Protein AF-A0A837P8K7-F1 (afdb_monomer_lite)

Radius of gyration: 35.53 Å; chains: 1; bounding box: 76×77×90 Å

Organism: NCBI:txid1350466

Secondary structure (DSSP, 8-state):
--PPP---------S---EEEETHHHHT---TTTTTTS----SS-EEEE-PPPSSHHHHHHHHHHHHHS------HHHH-SEEEEEETTEEEEEETTEEEETTEEE---SSPPP------------HHHHHHHHHHHHHHHHHHHHHHHHHHHHHHHHHHHHHHT---

Sequence (168 aa):
MTTYAHQDNQGTVFDQAFYGVSAKSFETLKSGDQLSKLALNFAIPTALTMTMPDSETSLHNLTRQLSRMNYQWFDPAQQMTTTMLKSGTATISYRRGTYLLNGAPTQVTDNAPATTTLAAVKPAESWMNRFFKTQGSVLLIFFSVTLGIFVLFIVIGRRVYLNMFKPK

pLDDT: mean 70.35, std 14.44, range [38.09, 94.62]

Structure (mmCIF, N/CA/C/O backbone):
data_AF-A0A837P8K7-F1
#
_entry.id   AF-A0A837P8K7-F1
#
loop_
_atom_site.group_PDB
_atom_site.id
_atom_site.type_symbol
_atom_site.label_atom_id
_atom_site.label_alt_id
_atom_site.label_comp_id
_atom_site.label_asym_id
_atom_site.label_entity_id
_atom_site.label_seq_id
_atom_site.pdbx_PDB_ins_code
_atom_site.Cartn_x
_atom_site.Cartn_y
_atom_site.Cartn_z
_atom_site.occupancy
_atom_site.B_iso_or_equiv
_atom_site.auth_seq_id
_atom_site.auth_comp_id
_atom_site.auth_asym_id
_atom_site.auth_atom_id
_atom_site.pdbx_PDB_model_num
ATOM 1 N N . MET A 1 1 ? -7.286 38.844 -35.148 1.00 38.09 1 MET A N 1
ATOM 2 C CA . MET A 1 1 ? -6.718 38.428 -33.848 1.00 38.09 1 MET A CA 1
ATOM 3 C C . MET A 1 1 ? -7.124 36.986 -33.615 1.00 38.09 1 MET A C 1
ATOM 5 O O . MET A 1 1 ? -8.304 36.726 -33.439 1.00 38.09 1 MET A O 1
ATOM 9 N N . THR A 1 2 ? -6.190 36.049 -33.735 1.00 41.47 2 THR A N 1
ATOM 10 C CA . THR A 1 2 ? -6.432 34.618 -33.506 1.00 41.47 2 THR A CA 1
ATOM 11 C C . THR A 1 2 ? -6.033 34.286 -32.072 1.00 41.47 2 THR A C 1
ATOM 13 O O . THR A 1 2 ? -4.850 34.295 -31.739 1.00 41.47 2 THR A O 1
ATOM 16 N N . THR A 1 3 ? -7.029 34.059 -31.218 1.00 45.78 3 THR A N 1
ATOM 17 C CA . THR A 1 3 ? -6.852 33.569 -29.846 1.00 45.78 3 THR A CA 1
ATOM 18 C C . THR A 1 3 ? -6.362 32.127 -29.902 1.00 45.78 3 THR A C 1
ATOM 20 O O . THR A 1 3 ? -7.053 31.259 -30.432 1.00 45.78 3 THR A O 1
ATOM 23 N N . TYR A 1 4 ? -5.166 31.872 -29.376 1.00 49.97 4 TYR A N 1
ATOM 24 C CA . TYR A 1 4 ? -4.669 30.514 -29.179 1.00 49.97 4 TYR A CA 1
ATOM 25 C C . TYR A 1 4 ? -5.432 29.849 -28.028 1.00 49.97 4 TYR A C 1
ATOM 27 O O . TYR A 1 4 ? -5.695 30.476 -27.000 1.00 49.97 4 TYR A O 1
ATOM 35 N N . ALA A 1 5 ? -5.809 28.585 -28.224 1.00 54.09 5 ALA A N 1
ATOM 36 C CA . ALA A 1 5 ? -6.419 27.749 -27.199 1.00 54.09 5 ALA A CA 1
ATOM 37 C C . ALA A 1 5 ? -5.472 27.609 -25.995 1.00 54.09 5 ALA A C 1
ATOM 39 O O . ALA A 1 5 ? -4.260 27.485 -26.169 1.00 54.09 5 ALA A O 1
ATOM 40 N N . HIS A 1 6 ? -6.031 27.634 -24.783 1.00 53.72 6 HIS A N 1
ATOM 41 C CA . HIS A 1 6 ? -5.307 27.410 -23.532 1.00 53.72 6 HIS A CA 1
ATOM 42 C C . HIS A 1 6 ? -4.486 26.113 -23.622 1.00 53.72 6 HIS A C 1
ATOM 44 O O . HIS A 1 6 ? -5.041 25.018 -23.661 1.00 53.72 6 HIS A O 1
ATOM 50 N N . GLN A 1 7 ? -3.162 26.245 -23.677 1.00 52.97 7 GLN A N 1
ATOM 51 C CA . GLN A 1 7 ? -2.238 25.121 -23.613 1.00 52.97 7 GLN A CA 1
ATOM 52 C C . GLN A 1 7 ? -2.211 24.607 -22.169 1.00 52.97 7 GLN A C 1
ATOM 54 O O . GLN A 1 7 ? -1.630 25.242 -21.288 1.00 52.97 7 GLN A O 1
ATOM 59 N N . ASP A 1 8 ? -2.879 23.483 -21.915 1.00 52.69 8 ASP A N 1
ATOM 60 C CA . ASP A 1 8 ? -2.874 22.824 -20.611 1.00 52.69 8 ASP A CA 1
ATOM 61 C C . ASP A 1 8 ? -1.606 21.963 -20.483 1.00 52.69 8 ASP A C 1
ATOM 63 O O . ASP A 1 8 ? -1.545 20.811 -20.909 1.00 52.69 8 ASP A O 1
ATOM 67 N N . ASN A 1 9 ? -0.534 22.565 -19.967 1.00 54.72 9 ASN A N 1
ATOM 68 C CA . ASN A 1 9 ? 0.801 21.965 -19.855 1.00 54.72 9 ASN A CA 1
ATOM 69 C C . ASN A 1 9 ? 0.930 21.030 -18.625 1.00 54.72 9 ASN A C 1
ATOM 71 O O . ASN A 1 9 ? 1.966 20.994 -17.968 1.00 54.72 9 ASN A O 1
ATOM 75 N N . GLN A 1 10 ? -0.124 20.278 -18.294 1.00 62.56 10 GLN A N 1
ATOM 76 C CA . GLN A 1 10 ? -0.158 19.326 -17.165 1.00 62.56 10 GLN A CA 1
ATOM 77 C C . GLN A 1 10 ? 0.378 17.932 -17.543 1.00 62.56 10 GLN A C 1
ATOM 79 O O . GLN A 1 10 ? 0.324 16.991 -16.749 1.00 62.56 10 GLN A O 1
ATOM 84 N N . GLY A 1 11 ? 0.889 17.773 -18.768 1.00 60.12 11 GLY A N 1
ATOM 85 C CA . GLY A 1 11 ? 1.493 16.530 -19.233 1.00 60.12 11 GLY A CA 1
ATOM 86 C C . GLY A 1 11 ? 2.746 16.197 -18.429 1.00 60.12 11 GLY A C 1
ATOM 87 O O . GLY A 1 11 ? 3.766 16.869 -18.549 1.00 60.12 11 GLY A O 1
ATOM 88 N N . THR A 1 12 ? 2.676 15.148 -17.613 1.00 57.69 12 THR A N 1
ATOM 89 C CA . THR A 1 12 ? 3.839 14.597 -16.908 1.00 57.69 12 THR A CA 1
ATOM 90 C C . THR A 1 12 ? 4.429 13.468 -17.747 1.00 57.69 12 THR A C 1
ATOM 92 O O . THR A 1 12 ? 3.698 12.588 -18.200 1.00 57.69 12 THR A O 1
ATOM 95 N N . VAL A 1 13 ? 5.743 13.496 -17.971 1.00 62.97 13 VAL A N 1
ATOM 96 C CA . VAL A 1 13 ? 6.470 12.419 -18.656 1.00 62.97 13 VAL A CA 1
ATOM 97 C C . VAL A 1 13 ? 6.970 11.433 -17.606 1.00 62.97 13 VAL A C 1
ATOM 99 O O . VAL A 1 13 ? 7.522 11.841 -16.585 1.00 62.97 13 VAL A O 1
ATOM 102 N N . PHE A 1 14 ? 6.764 10.143 -17.858 1.00 67.62 14 PHE A N 1
ATOM 103 C CA . PHE A 1 14 ? 7.248 9.060 -17.009 1.00 67.62 14 PHE A CA 1
ATOM 104 C C . PHE A 1 14 ? 8.249 8.220 -17.798 1.00 67.62 14 PHE A C 1
ATOM 106 O O . PHE A 1 14 ? 7.960 7.830 -18.928 1.00 67.62 14 PHE A O 1
ATOM 113 N N . ASP A 1 15 ? 9.394 7.909 -17.189 1.00 68.50 15 ASP A N 1
ATOM 114 C CA . ASP A 1 15 ? 10.446 7.095 -17.818 1.00 68.50 15 ASP A CA 1
ATOM 115 C C . ASP A 1 15 ? 9.997 5.646 -18.073 1.00 68.50 15 ASP A C 1
ATOM 117 O O . ASP A 1 15 ? 10.523 4.967 -18.953 1.00 68.50 15 ASP A O 1
ATOM 121 N N . GLN A 1 16 ? 9.012 5.163 -17.310 1.00 70.25 16 GLN A N 1
ATOM 122 C CA . GLN A 1 16 ? 8.492 3.806 -17.416 1.00 70.25 16 GLN A CA 1
ATOM 123 C C . GLN A 1 16 ? 6.985 3.772 -17.145 1.00 70.25 16 GLN A C 1
ATOM 125 O O . GLN A 1 16 ? 6.492 4.399 -16.207 1.00 70.25 16 GLN A O 1
ATOM 130 N N . ALA A 1 17 ? 6.261 2.998 -17.952 1.00 75.06 17 ALA A N 1
ATOM 131 C CA . ALA A 1 17 ? 4.840 2.726 -17.778 1.00 75.06 17 ALA A CA 1
ATOM 132 C C . ALA A 1 17 ? 4.597 1.214 -17.730 1.00 75.06 17 ALA A C 1
ATOM 134 O O . ALA A 1 17 ? 5.2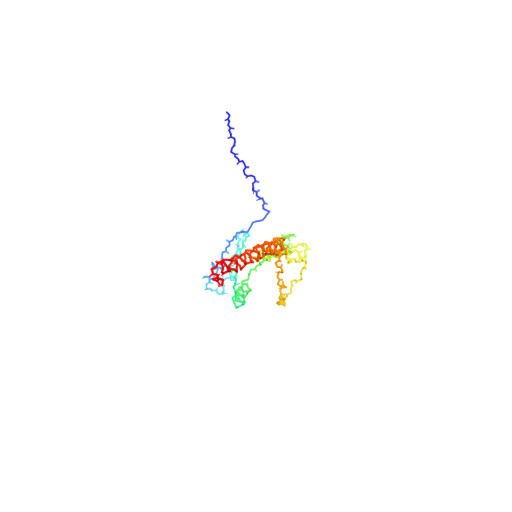60 0.448 -18.431 1.00 75.06 17 ALA A O 1
ATOM 135 N N . PHE A 1 18 ? 3.628 0.798 -16.915 1.00 82.00 18 PHE A N 1
ATOM 136 C CA . PHE A 1 18 ? 3.193 -0.592 -16.824 1.00 82.00 18 PHE A CA 1
ATOM 137 C C . PHE A 1 18 ? 1.767 -0.725 -17.343 1.00 82.00 18 PHE A C 1
ATOM 139 O O . PHE A 1 18 ? 0.883 0.049 -16.972 1.00 82.00 18 PHE A O 1
ATOM 146 N N . TYR A 1 19 ? 1.530 -1.732 -18.176 1.00 83.25 19 TYR A N 1
ATOM 147 C CA . TYR A 1 19 ? 0.201 -2.072 -18.653 1.00 83.25 19 TYR A CA 1
ATOM 148 C C . TYR A 1 19 ? -0.560 -2.856 -17.582 1.00 83.25 19 TYR A C 1
ATOM 150 O O . TYR A 1 19 ? -0.130 -3.927 -17.168 1.00 83.25 19 TYR A O 1
ATOM 158 N N . GLY A 1 20 ? -1.678 -2.318 -17.098 1.00 84.19 20 GLY A N 1
ATOM 159 C CA . GLY A 1 20 ? -2.468 -2.956 -16.046 1.00 84.19 20 GLY A CA 1
ATOM 160 C C . GLY A 1 20 ? -3.343 -4.092 -16.579 1.00 84.19 20 GLY A C 1
ATOM 161 O O . GLY A 1 20 ? -4.199 -3.858 -17.428 1.00 84.19 20 GLY A O 1
ATOM 162 N N . VAL A 1 21 ? -3.199 -5.301 -16.033 1.00 83.75 21 VAL A N 1
ATOM 163 C CA . VAL A 1 21 ? -4.047 -6.463 -16.353 1.00 83.75 21 VAL A CA 1
ATOM 164 C C . VAL A 1 21 ? -4.630 -7.049 -15.075 1.00 83.75 21 VAL A C 1
ATOM 166 O O . VAL A 1 21 ? -3.911 -7.270 -14.106 1.00 83.75 21 VAL A O 1
ATOM 169 N N . SER A 1 22 ? -5.935 -7.328 -15.067 1.00 83.75 22 SER A N 1
ATOM 170 C CA . SER A 1 22 ? -6.597 -7.912 -13.897 1.00 83.75 22 SER A CA 1
ATOM 171 C C . SER A 1 22 ? -6.122 -9.339 -13.616 1.00 83.75 22 SER A C 1
ATOM 173 O O . SER A 1 22 ? -6.089 -10.174 -14.518 1.00 83.75 22 SER A O 1
ATOM 175 N N . ALA A 1 23 ? -5.859 -9.650 -12.345 1.00 78.81 23 ALA A N 1
ATOM 176 C CA . ALA A 1 23 ? -5.523 -10.996 -11.884 1.00 78.81 23 ALA A CA 1
ATOM 177 C C . ALA A 1 23 ? -6.591 -12.044 -12.235 1.00 78.81 23 ALA A C 1
ATOM 179 O O . ALA A 1 23 ? -6.254 -13.175 -12.583 1.00 78.81 23 ALA A O 1
ATOM 180 N N . LYS A 1 24 ? -7.873 -11.652 -12.245 1.00 76.81 24 LYS A N 1
ATOM 181 C CA . LYS A 1 24 ? -8.998 -12.532 -12.604 1.00 76.81 24 LYS A CA 1
ATOM 182 C C . LYS A 1 24 ? -8.897 -13.083 -14.026 1.00 76.81 24 LYS A C 1
ATOM 184 O O . LYS A 1 24 ? -9.360 -14.190 -14.290 1.00 76.81 24 LYS A O 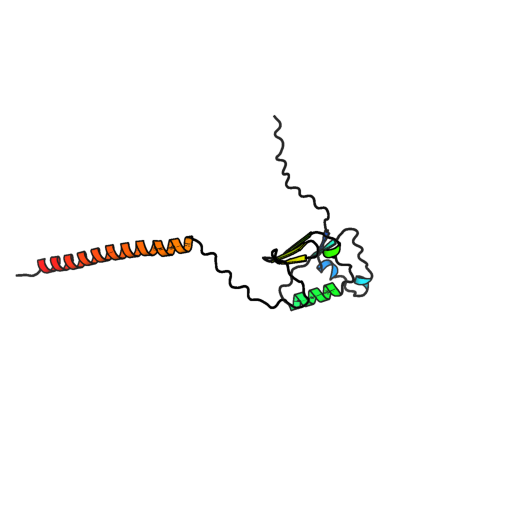1
ATOM 189 N N . SER A 1 25 ? -8.254 -12.348 -14.935 1.00 73.44 25 SER A N 1
ATOM 190 C CA . SER A 1 25 ? -8.029 -12.798 -16.313 1.00 73.44 25 SER A CA 1
ATOM 191 C C . SER A 1 25 ? -7.140 -14.043 -16.391 1.00 73.44 25 SER A C 1
ATOM 193 O O . SER A 1 25 ? -7.189 -14.757 -17.386 1.00 73.44 25 SER A O 1
ATOM 195 N N . PHE A 1 26 ? -6.365 -14.332 -15.342 1.00 71.69 26 PHE A N 1
ATOM 196 C CA . PHE A 1 26 ? -5.491 -15.503 -15.262 1.00 71.69 26 PHE A CA 1
ATOM 197 C C . PHE A 1 26 ? -6.109 -16.664 -14.462 1.00 71.69 26 PHE A C 1
ATOM 199 O O . PHE A 1 26 ? -5.621 -17.787 -14.537 1.00 71.69 26 PHE A O 1
ATOM 206 N N . GLU A 1 27 ? -7.212 -16.437 -13.737 1.00 63.94 27 GLU A N 1
ATOM 207 C CA . GLU A 1 27 ? -7.912 -17.464 -12.940 1.00 63.94 27 GLU A CA 1
ATOM 208 C C . GLU A 1 27 ? -8.688 -18.474 -13.796 1.00 63.94 27 GLU A C 1
ATOM 210 O O . GLU A 1 27 ? -8.928 -19.607 -13.378 1.00 63.94 27 GLU A O 1
ATOM 215 N N . THR A 1 28 ? -9.073 -18.081 -15.011 1.00 52.50 28 THR A N 1
ATOM 216 C CA . THR A 1 28 ? -9.800 -18.937 -15.962 1.00 52.50 28 THR A CA 1
ATOM 217 C C . THR A 1 28 ? -8.904 -19.950 -16.673 1.00 52.50 28 THR A C 1
ATOM 219 O O . THR A 1 28 ? -9.417 -20.889 -17.283 1.00 52.50 28 THR A O 1
ATOM 222 N N . LEU A 1 29 ? -7.579 -19.844 -16.528 1.00 55.09 29 LEU A N 1
ATOM 223 C CA . LEU A 1 29 ? -6.619 -20.840 -17.001 1.00 55.09 29 LEU A CA 1
ATOM 224 C C . LEU A 1 29 ? -6.600 -22.035 -16.033 1.00 55.09 29 LEU A C 1
ATOM 226 O O . LEU A 1 29 ? -5.659 -22.259 -15.273 1.00 55.09 29 LEU A O 1
ATOM 230 N N . LYS A 1 30 ? -7.688 -22.815 -16.036 1.00 49.59 30 LYS A N 1
ATOM 231 C CA . LYS A 1 30 ? -7.829 -24.070 -15.287 1.00 49.59 30 LYS A CA 1
ATOM 232 C C . LYS A 1 30 ? -6.927 -25.154 -15.876 1.00 49.59 30 LYS A C 1
ATOM 234 O O . LYS A 1 30 ? -7.415 -26.069 -16.528 1.00 49.59 30 LYS A O 1
ATOM 239 N N . SER A 1 31 ? -5.620 -25.068 -15.659 1.00 46.41 31 SER A N 1
ATOM 240 C CA . SER A 1 31 ? -4.691 -26.200 -15.757 1.00 46.41 31 SER A CA 1
ATOM 241 C C . SER A 1 31 ? -3.355 -25.803 -15.142 1.00 46.41 31 SER A C 1
ATOM 243 O O . SER A 1 31 ? -2.591 -25.036 -15.725 1.00 46.41 31 SER A O 1
ATOM 245 N N . GLY A 1 32 ? -3.070 -26.346 -13.957 1.00 48.50 32 GLY A N 1
ATOM 246 C CA . GLY A 1 32 ? -1.860 -26.079 -13.169 1.00 48.50 32 GLY A CA 1
ATOM 247 C C . GLY A 1 32 ? -0.531 -26.466 -13.832 1.00 48.50 32 GLY A C 1
ATOM 248 O O . GLY A 1 32 ? 0.511 -26.211 -13.246 1.00 48.50 32 GLY A O 1
ATOM 249 N N . ASP A 1 33 ? -0.556 -27.033 -15.042 1.00 49.34 33 ASP A N 1
ATOM 250 C CA . ASP A 1 33 ? 0.630 -27.320 -15.863 1.00 49.34 33 ASP A CA 1
ATOM 251 C C . ASP A 1 33 ? 0.748 -26.391 -17.094 1.00 49.34 33 ASP A C 1
ATOM 253 O O . ASP A 1 33 ? 1.778 -26.352 -17.757 1.00 49.34 33 ASP A O 1
ATOM 257 N N . GLN A 1 34 ? -0.293 -25.607 -17.411 1.00 46.69 34 GLN A N 1
ATOM 258 C CA . GLN A 1 34 ? -0.297 -24.660 -18.536 1.00 46.69 34 GLN A CA 1
ATOM 259 C C . GLN A 1 34 ? -0.016 -23.214 -18.114 1.00 46.69 34 GLN A C 1
ATOM 261 O O . GLN A 1 34 ? 0.472 -22.453 -18.935 1.00 46.69 34 GLN A O 1
ATOM 266 N N . LEU A 1 35 ? -0.243 -22.833 -16.852 1.00 49.62 35 LEU A N 1
ATOM 267 C CA . LEU A 1 35 ? 0.143 -21.509 -16.324 1.00 49.62 35 LEU A CA 1
ATOM 268 C C . LEU A 1 35 ? 1.666 -21.331 -16.209 1.00 49.62 35 LEU A C 1
ATOM 270 O O . LEU A 1 35 ? 2.172 -20.225 -16.357 1.00 49.62 35 LEU A O 1
ATOM 274 N N . SER A 1 36 ? 2.393 -22.422 -15.963 1.00 47.47 36 SER A N 1
ATOM 275 C CA . SER A 1 36 ? 3.859 -22.474 -15.928 1.00 47.47 36 SER A CA 1
ATOM 276 C C . SER A 1 36 ? 4.485 -22.730 -17.308 1.00 47.47 36 SER A C 1
ATOM 278 O O . SER A 1 36 ? 5.636 -22.356 -17.519 1.00 47.47 36 SER A O 1
ATOM 280 N N . LYS A 1 37 ? 3.748 -23.346 -18.251 1.00 43.62 37 LYS A N 1
ATOM 281 C CA . LYS A 1 37 ? 4.211 -23.629 -19.629 1.00 43.62 37 LYS A CA 1
ATOM 282 C C . LYS A 1 37 ? 3.818 -22.574 -20.663 1.00 43.62 37 LYS A C 1
ATOM 284 O O . LYS A 1 37 ? 4.567 -22.378 -21.616 1.00 43.62 37 LYS A O 1
ATOM 289 N N . LEU A 1 38 ? 2.714 -21.847 -20.478 1.00 47.03 38 LEU A N 1
ATOM 290 C CA . LEU A 1 38 ? 2.587 -20.511 -21.050 1.00 47.03 38 LEU A CA 1
ATOM 291 C C . LEU A 1 38 ? 3.460 -19.604 -20.190 1.00 47.03 38 LEU A C 1
ATOM 293 O O . LEU A 1 38 ? 2.982 -18.917 -19.288 1.00 47.03 38 LEU A O 1
ATOM 297 N N . ALA A 1 39 ? 4.755 -19.591 -20.489 1.00 50.53 39 ALA A N 1
ATOM 298 C CA . ALA A 1 39 ? 5.557 -18.404 -20.270 1.00 50.53 39 ALA A CA 1
ATOM 299 C C . ALA A 1 39 ? 4.858 -17.271 -21.036 1.00 50.53 39 ALA A C 1
ATOM 301 O O . ALA A 1 39 ? 5.098 -17.059 -22.224 1.00 50.53 39 ALA A O 1
ATOM 302 N N . LEU A 1 40 ? 3.887 -16.628 -20.382 1.00 60.66 40 LEU A N 1
ATOM 303 C CA . LEU A 1 40 ? 3.256 -15.393 -20.814 1.00 60.66 40 LEU A CA 1
ATOM 304 C C . LEU A 1 40 ? 4.366 -14.350 -20.773 1.00 60.66 40 LEU A C 1
ATOM 306 O O . LEU A 1 40 ? 4.532 -13.609 -19.811 1.00 60.66 40 LEU A O 1
ATOM 310 N N . ASN A 1 41 ? 5.195 -14.377 -21.811 1.00 65.12 41 ASN A N 1
ATOM 311 C CA . ASN A 1 41 ? 6.200 -13.378 -22.072 1.00 65.12 41 ASN A CA 1
ATOM 312 C C . ASN A 1 41 ? 5.426 -12.145 -22.501 1.00 65.12 41 ASN A C 1
ATOM 314 O O . ASN A 1 41 ? 5.033 -11.996 -23.659 1.00 65.12 41 ASN A O 1
ATOM 318 N N . PHE A 1 42 ? 5.125 -11.295 -21.528 1.00 74.44 42 PHE A N 1
ATOM 319 C CA . PHE A 1 42 ? 4.523 -10.012 -21.809 1.00 74.44 42 PHE A CA 1
ATOM 320 C C . PHE A 1 42 ? 5.518 -9.204 -22.645 1.00 74.44 42 PHE A C 1
ATOM 322 O O . PHE A 1 42 ? 6.632 -8.928 -22.208 1.00 74.44 42 PHE A O 1
ATOM 329 N N . ALA A 1 43 ? 5.117 -8.835 -23.863 1.00 78.62 43 ALA A N 1
ATOM 330 C CA . ALA A 1 43 ? 5.942 -8.023 -24.760 1.00 78.62 43 ALA A CA 1
ATOM 331 C C . ALA A 1 43 ? 6.201 -6.607 -24.209 1.00 78.62 43 ALA A C 1
ATOM 333 O O . ALA A 1 43 ? 7.082 -5.901 -24.692 1.00 78.62 43 ALA A O 1
ATOM 334 N N . ILE A 1 44 ? 5.420 -6.196 -23.207 1.00 79.25 44 ILE A N 1
ATOM 335 C CA . ILE A 1 44 ? 5.508 -4.909 -22.524 1.00 79.25 44 ILE A CA 1
ATOM 336 C C . ILE A 1 44 ? 5.494 -5.116 -21.003 1.00 79.25 44 ILE A C 1
ATOM 338 O O . ILE A 1 44 ? 4.886 -6.084 -20.527 1.00 79.25 44 ILE A O 1
ATOM 342 N N . PRO A 1 45 ? 6.098 -4.203 -20.219 1.00 80.25 45 PRO A N 1
ATOM 343 C CA . PRO A 1 45 ? 5.992 -4.229 -18.764 1.00 80.25 45 PRO A CA 1
ATOM 344 C C . PRO A 1 45 ? 4.520 -4.267 -18.345 1.00 80.25 45 PRO A C 1
ATOM 346 O O . PRO A 1 45 ? 3.745 -3.384 -18.709 1.00 80.25 45 PRO A O 1
ATOM 349 N N . THR A 1 46 ? 4.125 -5.301 -17.607 1.00 82.81 46 THR A N 1
ATOM 350 C CA . THR A 1 46 ? 2.724 -5.557 -17.254 1.00 82.81 46 THR A CA 1
ATOM 351 C C . THR A 1 46 ? 2.574 -5.588 -15.739 1.00 82.81 46 THR A C 1
ATOM 353 O O . THR A 1 46 ? 3.300 -6.301 -15.052 1.00 82.81 46 THR A O 1
ATOM 356 N N . ALA A 1 47 ? 1.636 -4.804 -15.216 1.00 85.31 47 ALA A N 1
ATOM 357 C CA . ALA A 1 47 ? 1.270 -4.785 -13.809 1.00 85.31 47 ALA A CA 1
ATOM 358 C C . ALA A 1 47 ? 0.021 -5.638 -13.583 1.00 85.31 47 ALA A C 1
ATOM 360 O O . ALA A 1 47 ? -1.019 -5.422 -14.208 1.00 85.31 47 ALA A O 1
ATOM 361 N N . LEU A 1 48 ? 0.107 -6.580 -12.647 1.00 83.12 48 LEU A N 1
ATOM 362 C CA . LEU A 1 48 ? -1.044 -7.358 -12.210 1.00 83.12 48 LEU A CA 1
ATOM 363 C C . LEU A 1 48 ? -1.901 -6.521 -11.251 1.00 83.12 48 LEU A C 1
ATOM 365 O O . LEU A 1 48 ? -1.430 -6.109 -10.193 1.00 83.12 48 LEU A O 1
ATOM 369 N N . THR A 1 49 ? -3.161 -6.279 -11.602 1.00 85.25 49 THR A N 1
ATOM 370 C CA . THR A 1 49 ? -4.102 -5.505 -10.786 1.00 85.25 49 THR A CA 1
ATOM 371 C C . THR A 1 49 ? -5.109 -6.419 -10.098 1.00 85.25 49 THR A C 1
ATOM 373 O O . THR A 1 49 ? -5.632 -7.374 -10.675 1.00 85.25 49 THR A O 1
ATOM 376 N N . MET A 1 50 ? -5.396 -6.134 -8.834 1.00 83.25 50 MET A N 1
ATOM 377 C CA . MET A 1 50 ? -6.318 -6.915 -8.014 1.00 83.25 50 MET A CA 1
ATOM 378 C C . MET A 1 50 ? -6.995 -6.015 -6.989 1.00 83.25 50 MET A C 1
ATOM 380 O O . MET A 1 50 ? -6.460 -4.974 -6.605 1.00 83.25 50 MET A O 1
ATOM 384 N N . THR A 1 51 ? -8.179 -6.417 -6.545 1.00 83.38 51 THR A N 1
ATOM 385 C CA . THR A 1 51 ? -8.845 -5.760 -5.421 1.00 83.38 51 THR A CA 1
ATOM 386 C C . THR A 1 51 ? -8.112 -6.119 -4.134 1.00 83.38 51 THR A C 1
ATOM 388 O O . THR A 1 51 ? -7.773 -7.284 -3.925 1.00 83.38 51 THR A O 1
ATOM 391 N N . MET A 1 52 ? -7.865 -5.126 -3.278 1.00 81.25 52 MET A N 1
ATOM 392 C CA . MET A 1 52 ? -7.235 -5.359 -1.982 1.00 81.25 52 MET A CA 1
ATOM 393 C C . MET A 1 52 ? -8.127 -6.272 -1.123 1.00 81.25 52 MET A C 1
ATOM 395 O O . MET A 1 52 ? -9.312 -5.963 -0.975 1.00 81.25 52 MET A O 1
ATOM 399 N N . PRO A 1 53 ? -7.596 -7.379 -0.572 1.00 84.19 53 PRO A N 1
ATOM 400 C CA . PRO A 1 53 ? -8.344 -8.234 0.341 1.00 84.19 53 PRO A CA 1
ATOM 401 C C . PRO A 1 53 ? -8.781 -7.471 1.592 1.00 84.19 53 PRO A C 1
ATOM 403 O O . PRO A 1 53 ? -8.025 -6.667 2.134 1.00 84.19 53 PRO A O 1
ATOM 406 N N . ASP A 1 54 ? -9.984 -7.764 2.071 1.00 84.75 54 ASP A N 1
ATOM 407 C CA . ASP A 1 54 ? -10.595 -7.167 3.265 1.00 84.75 54 ASP A CA 1
ATOM 408 C C . ASP A 1 54 ? -10.408 -8.012 4.539 1.00 84.75 54 ASP A C 1
ATOM 410 O O . ASP A 1 54 ? -10.785 -7.597 5.632 1.00 84.75 54 ASP A O 1
ATOM 414 N N . SER A 1 55 ? -9.830 -9.207 4.404 1.00 86.69 55 SER A N 1
ATOM 415 C CA . SER A 1 55 ? -9.726 -10.214 5.459 1.00 86.69 55 SER A CA 1
ATOM 416 C C . SER A 1 55 ? -8.416 -10.997 5.369 1.00 86.69 55 SER A C 1
ATOM 418 O O . SER A 1 55 ? -7.884 -11.235 4.282 1.00 86.69 55 SER A O 1
ATOM 420 N N . GLU A 1 56 ? -7.909 -11.454 6.518 1.00 86.19 56 GLU A N 1
ATOM 421 C CA . GLU A 1 56 ? -6.653 -12.218 6.602 1.00 86.19 56 GLU A CA 1
ATOM 422 C C . GLU A 1 56 ? -6.704 -13.521 5.800 1.00 86.19 56 GLU A C 1
ATOM 424 O O . GLU A 1 56 ? -5.731 -13.901 5.153 1.00 86.19 56 GLU A O 1
ATOM 429 N N . THR A 1 57 ? -7.856 -14.197 5.786 1.00 85.81 57 THR A N 1
ATOM 430 C CA . THR A 1 57 ? -8.031 -15.432 5.010 1.00 85.81 57 THR A CA 1
ATOM 431 C C . THR A 1 57 ? -7.914 -15.163 3.510 1.00 85.81 57 THR A C 1
ATOM 433 O O . THR A 1 57 ? -7.213 -15.892 2.805 1.00 85.81 57 THR A O 1
ATOM 436 N N . SER A 1 58 ? -8.552 -14.097 3.019 1.00 82.12 58 SER A N 1
ATOM 437 C CA . SER A 1 58 ? -8.472 -13.682 1.615 1.00 82.12 58 SER A CA 1
ATOM 438 C C . SER A 1 58 ? -7.068 -13.209 1.242 1.00 82.12 58 SER A C 1
ATOM 440 O O . SER A 1 58 ? -6.586 -13.543 0.161 1.00 82.12 58 SER A O 1
ATOM 442 N N . LEU A 1 59 ? -6.371 -12.524 2.152 1.00 86.00 59 LEU A N 1
ATOM 443 C CA . LEU A 1 59 ? -4.968 -12.154 1.974 1.00 86.00 59 LEU A CA 1
ATOM 444 C C . LEU A 1 59 ? -4.067 -13.390 1.876 1.00 86.00 59 LEU A C 1
ATOM 446 O O . LEU A 1 59 ? -3.281 -13.504 0.944 1.00 86.00 59 LEU A O 1
ATOM 450 N N . HIS A 1 60 ? -4.219 -14.357 2.780 1.00 87.44 60 HIS A N 1
ATOM 451 C CA . HIS A 1 60 ? -3.432 -15.588 2.757 1.00 87.44 60 HIS A CA 1
ATOM 452 C C . HIS A 1 60 ? -3.714 -16.439 1.507 1.00 87.44 60 HIS A C 1
ATOM 454 O O . HIS A 1 60 ? -2.815 -17.081 0.957 1.00 87.44 60 HIS A O 1
ATOM 460 N N . ASN A 1 61 ? -4.960 -16.451 1.027 1.00 84.25 61 ASN A N 1
ATOM 461 C CA . ASN A 1 61 ? -5.315 -17.082 -0.246 1.00 84.25 61 ASN A CA 1
ATOM 462 C C . ASN A 1 61 ? -4.631 -16.388 -1.424 1.00 84.25 61 ASN A C 1
ATOM 464 O O . ASN A 1 61 ? -4.037 -17.072 -2.257 1.00 84.25 61 ASN A O 1
ATOM 468 N N . LEU A 1 62 ? -4.655 -15.055 -1.451 1.00 83.44 62 LEU A N 1
ATOM 469 C CA . LEU A 1 62 ? -3.995 -14.262 -2.478 1.00 83.44 62 LEU A CA 1
ATOM 470 C C . LEU A 1 62 ? -2.478 -14.489 -2.480 1.00 83.44 62 LEU A C 1
ATOM 472 O O . LEU A 1 62 ? -1.911 -14.790 -3.526 1.00 83.44 62 LEU A O 1
ATOM 476 N N . THR A 1 63 ? -1.820 -14.432 -1.321 1.00 83.94 63 THR A N 1
ATOM 477 C CA . THR A 1 63 ? -0.375 -14.684 -1.209 1.00 83.94 63 THR A CA 1
ATOM 478 C C . THR A 1 63 ? -0.013 -16.079 -1.714 1.00 83.94 63 THR A C 1
ATOM 480 O O . THR A 1 63 ? 0.952 -16.232 -2.459 1.00 83.94 63 THR A O 1
ATOM 483 N N . ARG A 1 64 ? -0.817 -17.100 -1.382 1.00 83.12 64 ARG A N 1
ATOM 484 C CA . ARG A 1 64 ? -0.634 -18.464 -1.909 1.00 83.12 64 ARG A CA 1
ATOM 485 C C . ARG A 1 64 ? -0.861 -18.563 -3.414 1.00 83.12 64 ARG A C 1
ATOM 487 O O . ARG A 1 64 ? -0.235 -19.392 -4.066 1.00 83.12 64 ARG A O 1
ATOM 494 N N . GLN A 1 65 ? -1.782 -17.782 -3.965 1.00 78.56 65 GLN A N 1
ATOM 495 C CA . GLN A 1 65 ? -2.035 -17.755 -5.401 1.00 78.56 65 GLN A CA 1
ATOM 496 C C . GLN A 1 65 ? -0.857 -17.111 -6.135 1.00 78.56 65 GLN A C 1
ATOM 498 O O . GLN A 1 65 ? -0.361 -17.694 -7.093 1.00 78.56 65 GLN A O 1
ATOM 503 N N . LEU A 1 66 ? -0.364 -15.971 -5.642 1.00 79.94 66 LEU A N 1
ATOM 504 C CA . LEU A 1 66 ? 0.784 -15.260 -6.205 1.00 79.94 66 LEU A CA 1
ATOM 505 C C . LEU A 1 66 ? 2.078 -16.072 -6.104 1.00 79.94 66 LEU A C 1
ATOM 507 O O . LEU A 1 66 ? 2.830 -16.116 -7.070 1.00 79.94 66 LEU A O 1
ATOM 511 N N . SER A 1 67 ? 2.320 -16.774 -4.993 1.00 79.50 67 SER A N 1
ATOM 512 C CA . SER A 1 67 ? 3.523 -17.606 -4.837 1.00 79.50 67 SER A CA 1
ATOM 513 C C . SER A 1 67 ? 3.542 -18.839 -5.744 1.00 79.50 67 SER A C 1
ATOM 515 O O . SER A 1 67 ? 4.608 -19.371 -6.041 1.00 79.50 67 SER A O 1
ATOM 517 N N . ARG A 1 68 ? 2.371 -19.295 -6.206 1.00 76.88 68 ARG A N 1
ATOM 518 C CA . ARG A 1 68 ? 2.248 -20.366 -7.207 1.00 76.88 68 ARG A CA 1
ATOM 519 C C . ARG A 1 68 ? 2.438 -19.868 -8.637 1.00 76.88 68 ARG A C 1
ATOM 521 O O . ARG A 1 68 ? 2.653 -20.687 -9.527 1.00 76.88 68 ARG A O 1
ATOM 528 N N . MET A 1 69 ? 2.335 -18.561 -8.875 1.00 74.00 69 MET A N 1
ATOM 529 C CA . MET A 1 69 ? 2.637 -17.985 -10.178 1.00 74.00 69 MET A CA 1
ATOM 530 C C . MET A 1 69 ? 4.157 -17.945 -10.343 1.00 74.00 69 MET A C 1
ATOM 532 O O . MET A 1 69 ? 4.845 -17.192 -9.660 1.00 74.00 69 MET A O 1
ATOM 536 N N . ASN A 1 70 ? 4.693 -18.766 -11.244 1.00 70.00 70 ASN A N 1
ATOM 537 C CA . ASN A 1 70 ? 6.127 -18.821 -11.526 1.00 70.00 70 ASN A CA 1
ATOM 538 C C . ASN A 1 70 ? 6.563 -17.651 -12.434 1.00 70.00 70 ASN A C 1
ATOM 540 O O . ASN A 1 70 ? 7.019 -17.868 -13.556 1.00 70.00 70 ASN A O 1
ATOM 544 N N . TYR A 1 71 ? 6.357 -16.411 -11.979 1.00 75.56 71 TYR A N 1
ATOM 545 C CA . TYR A 1 71 ? 6.761 -15.192 -12.683 1.00 75.56 71 TYR A CA 1
ATOM 546 C C . TYR A 1 71 ? 7.914 -14.496 -11.968 1.00 75.56 71 TYR A C 1
ATOM 548 O O . TYR A 1 71 ? 8.003 -14.487 -10.740 1.00 75.56 71 TYR A O 1
ATOM 556 N N . GLN A 1 72 ? 8.769 -13.846 -12.755 1.00 77.56 72 GLN A N 1
ATOM 557 C CA . GLN A 1 72 ? 9.734 -12.898 -12.225 1.00 77.56 72 GLN A CA 1
ATOM 558 C C . GLN A 1 72 ? 9.002 -11.598 -11.879 1.00 77.56 72 GLN A C 1
ATOM 560 O O . GLN A 1 72 ? 8.633 -10.821 -12.759 1.00 77.56 72 GLN A O 1
ATOM 565 N N . TRP A 1 73 ? 8.760 -11.386 -10.588 1.00 79.94 73 TRP A N 1
ATOM 566 C CA . TRP A 1 73 ? 8.157 -10.154 -10.092 1.00 79.94 73 TRP A CA 1
ATOM 567 C C . TRP A 1 73 ? 9.130 -8.979 -10.205 1.00 79.94 73 TRP A C 1
ATOM 569 O O . TRP A 1 73 ? 10.345 -9.143 -10.093 1.00 79.94 73 TRP A O 1
ATOM 579 N N . PHE A 1 74 ? 8.575 -7.789 -10.429 1.00 77.25 74 PHE A N 1
ATOM 580 C CA . PHE A 1 74 ? 9.336 -6.544 -10.442 1.00 77.25 74 PHE A CA 1
ATOM 581 C C . PHE A 1 74 ? 9.962 -6.305 -9.063 1.00 77.25 74 PHE A C 1
ATOM 583 O O . PHE A 1 74 ? 9.239 -6.266 -8.066 1.00 77.25 74 PHE A O 1
ATOM 590 N N . ASP A 1 75 ? 11.286 -6.141 -9.009 1.00 75.12 75 ASP A N 1
ATOM 591 C CA . ASP A 1 75 ? 12.009 -5.852 -7.768 1.00 75.12 75 ASP A CA 1
ATOM 592 C C . ASP A 1 75 ? 12.318 -4.349 -7.694 1.00 75.12 75 ASP A C 1
ATOM 594 O O . ASP A 1 75 ? 13.257 -3.874 -8.349 1.00 75.12 75 ASP A O 1
ATOM 598 N N . PRO A 1 76 ? 11.565 -3.574 -6.891 1.00 68.31 76 PRO A N 1
ATOM 599 C CA . PRO A 1 76 ? 11.789 -2.141 -6.775 1.00 68.31 76 PRO A CA 1
ATOM 600 C C . PRO A 1 76 ? 13.173 -1.805 -6.208 1.00 68.31 76 PRO A C 1
ATOM 602 O O . PRO A 1 76 ? 13.654 -0.708 -6.471 1.00 68.31 76 PRO A O 1
ATOM 605 N N . ALA A 1 77 ? 13.838 -2.714 -5.482 1.00 67.50 77 ALA A N 1
ATOM 606 C CA . ALA A 1 77 ? 15.170 -2.466 -4.939 1.00 67.50 77 ALA A CA 1
ATOM 607 C C . ALA A 1 77 ? 16.267 -2.473 -6.010 1.00 67.50 77 ALA A C 1
ATOM 609 O O . ALA A 1 77 ? 17.247 -1.737 -5.889 1.00 67.50 77 ALA A O 1
ATOM 610 N N . GLN A 1 78 ? 16.101 -3.275 -7.064 1.00 70.50 78 GLN A N 1
ATOM 611 C CA . GLN A 1 78 ? 17.068 -3.356 -8.162 1.00 70.50 78 GLN A CA 1
ATOM 612 C C . GLN A 1 78 ? 16.700 -2.481 -9.356 1.00 70.50 78 GLN A C 1
ATOM 614 O O . GLN A 1 78 ? 17.584 -2.031 -10.081 1.00 70.50 78 GLN A O 1
ATOM 619 N N . GLN A 1 79 ? 15.407 -2.247 -9.575 1.00 68.81 79 GLN A N 1
ATOM 620 C CA . GLN A 1 79 ? 14.908 -1.669 -10.824 1.00 68.81 79 GLN A CA 1
ATOM 621 C C . GLN A 1 79 ? 14.422 -0.221 -10.671 1.00 68.81 79 GLN A C 1
ATOM 623 O O . GLN A 1 79 ? 14.218 0.450 -11.679 1.00 68.81 79 GLN A O 1
ATOM 628 N N . MET A 1 80 ? 14.275 0.302 -9.443 1.00 64.75 80 MET A N 1
ATOM 629 C CA . MET A 1 80 ? 13.872 1.693 -9.205 1.00 64.75 80 MET A CA 1
ATOM 630 C C . MET A 1 80 ? 14.663 2.371 -8.085 1.00 64.75 80 MET A C 1
ATOM 632 O O . MET A 1 80 ? 14.755 1.900 -6.957 1.00 64.75 80 MET A O 1
ATOM 636 N N . THR A 1 81 ? 15.157 3.582 -8.346 1.00 60.81 81 THR A N 1
ATOM 637 C CA . THR A 1 81 ? 15.795 4.407 -7.305 1.00 60.81 81 THR A CA 1
ATOM 638 C C . THR A 1 81 ? 14.773 4.971 -6.309 1.00 60.81 81 THR A C 1
ATOM 640 O O . THR A 1 81 ? 15.125 5.321 -5.177 1.00 60.81 81 THR A O 1
ATOM 643 N N . THR A 1 82 ? 13.503 5.099 -6.713 1.00 63.41 82 THR A N 1
ATOM 644 C CA . THR A 1 82 ? 12.402 5.578 -5.867 1.00 63.41 82 THR A CA 1
ATOM 645 C C . THR A 1 82 ? 11.079 4.938 -6.279 1.00 63.41 82 THR A C 1
ATOM 647 O O . THR A 1 82 ? 10.687 5.037 -7.434 1.00 63.41 82 THR A O 1
ATOM 650 N N . THR A 1 83 ? 10.373 4.321 -5.331 1.00 70.31 83 THR A N 1
ATOM 651 C CA . THR A 1 83 ? 9.002 3.810 -5.522 1.00 70.31 83 THR A CA 1
ATOM 652 C C . THR A 1 83 ? 8.109 4.351 -4.413 1.00 70.31 83 THR A C 1
ATOM 654 O O . THR A 1 83 ? 8.556 4.475 -3.274 1.00 70.31 83 THR A O 1
ATOM 657 N N . MET A 1 84 ? 6.853 4.677 -4.720 1.00 72.06 84 MET A N 1
ATOM 658 C CA . MET A 1 84 ? 5.861 5.085 -3.726 1.00 72.06 84 MET A CA 1
ATOM 659 C C . MET A 1 84 ? 4.536 4.367 -3.979 1.00 72.06 84 MET A C 1
ATOM 661 O O . MET A 1 84 ? 3.942 4.485 -5.044 1.00 72.06 84 MET A O 1
ATOM 665 N N . LEU A 1 85 ? 4.069 3.654 -2.966 1.00 72.19 85 LEU A N 1
ATOM 666 C CA . LEU A 1 85 ? 2.780 2.991 -2.877 1.00 72.19 85 LEU A CA 1
ATOM 667 C C . LEU A 1 85 ? 1.931 3.746 -1.856 1.00 72.19 85 LEU A C 1
ATOM 669 O O . LEU A 1 85 ? 2.321 3.901 -0.700 1.00 72.19 85 LEU A O 1
ATOM 673 N N . LYS A 1 86 ? 0.753 4.211 -2.266 1.00 72.25 86 LYS A N 1
ATOM 674 C CA . LYS A 1 86 ? -0.205 4.860 -1.369 1.00 72.25 86 LYS A CA 1
ATOM 675 C C . LYS A 1 86 ? -1.392 3.927 -1.154 1.00 72.25 86 LYS A C 1
ATOM 677 O O . LYS A 1 86 ? -2.117 3.630 -2.095 1.00 72.25 86 LYS A O 1
ATOM 682 N N . SER A 1 87 ? -1.579 3.477 0.081 1.00 67.75 87 SER A N 1
ATOM 683 C CA . SER A 1 87 ? -2.665 2.599 0.512 1.00 67.75 87 SER A CA 1
ATOM 684 C C . SER A 1 87 ? -3.466 3.288 1.615 1.00 67.75 87 SER A C 1
ATOM 686 O O . SER A 1 87 ? -3.041 3.338 2.769 1.00 67.75 87 SER A O 1
ATOM 688 N N . GLY A 1 88 ? -4.621 3.861 1.267 1.00 71.56 88 GLY A N 1
ATOM 689 C CA . GLY A 1 88 ? -5.445 4.629 2.205 1.00 71.56 88 GLY A CA 1
ATOM 690 C C . GLY A 1 88 ? -4.671 5.796 2.832 1.00 71.56 88 GLY A C 1
ATOM 691 O O . GLY A 1 88 ? -4.262 6.728 2.137 1.00 71.56 88 GLY A O 1
ATOM 692 N N . THR A 1 89 ? -4.470 5.739 4.151 1.00 73.94 89 THR A N 1
ATOM 693 C CA . THR A 1 89 ? -3.679 6.713 4.925 1.00 73.94 89 THR A CA 1
ATOM 694 C C . THR A 1 89 ? -2.196 6.351 5.026 1.00 73.94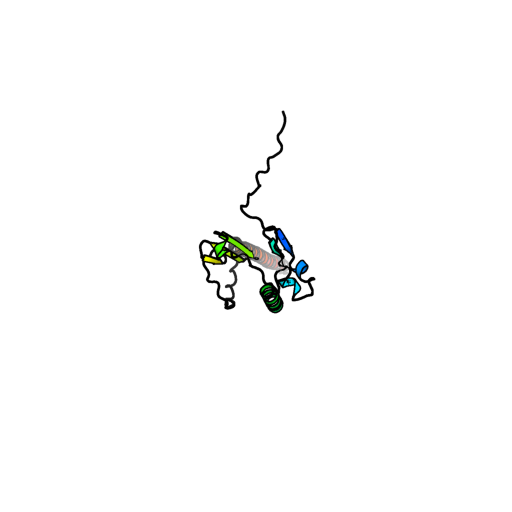 89 THR A C 1
ATOM 696 O O . THR A 1 89 ? -1.404 7.173 5.484 1.00 73.94 89 THR A O 1
ATOM 699 N N . ALA A 1 90 ? -1.807 5.148 4.600 1.00 73.69 90 ALA A N 1
ATOM 700 C CA . ALA A 1 90 ? -0.431 4.686 4.611 1.00 73.69 90 ALA A CA 1
ATOM 701 C C . ALA A 1 90 ? 0.256 4.986 3.274 1.00 73.69 90 ALA A C 1
ATOM 703 O O . ALA A 1 90 ? -0.267 4.699 2.199 1.00 73.69 90 ALA A O 1
ATOM 704 N N . THR A 1 91 ? 1.458 5.542 3.331 1.00 80.25 91 THR A N 1
ATOM 705 C CA . THR A 1 91 ? 2.344 5.700 2.179 1.00 80.25 91 THR A CA 1
ATOM 706 C C . THR A 1 91 ? 3.589 4.872 2.424 1.00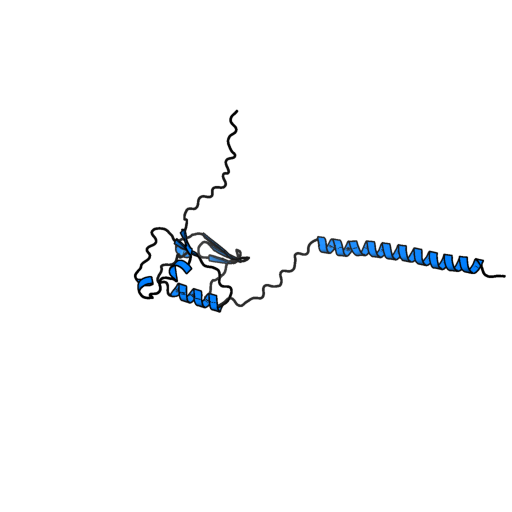 80.25 91 THR A C 1
ATOM 708 O O . THR A 1 91 ? 4.399 5.205 3.283 1.00 80.25 91 THR A O 1
ATOM 711 N N . ILE A 1 92 ? 3.740 3.786 1.682 1.00 81.06 92 ILE A N 1
ATOM 712 C CA . ILE A 1 92 ? 4.948 2.972 1.679 1.00 81.06 92 ILE A CA 1
ATOM 713 C C . ILE A 1 92 ? 5.822 3.506 0.556 1.00 81.06 92 ILE A C 1
ATOM 715 O O . ILE A 1 92 ? 5.375 3.640 -0.576 1.00 81.06 92 ILE A O 1
ATOM 719 N N . SER A 1 93 ? 7.069 3.841 0.839 1.00 81.38 93 SER A N 1
ATOM 720 C CA . SER A 1 93 ? 8.004 4.267 -0.195 1.00 81.38 93 SER A CA 1
ATOM 721 C C . SER A 1 93 ? 9.341 3.579 -0.028 1.00 81.38 93 SER A C 1
ATOM 723 O O . SER A 1 93 ? 9.696 3.144 1.060 1.00 81.38 93 SER A O 1
ATOM 725 N N . TYR A 1 94 ? 10.072 3.461 -1.121 1.00 77.88 94 TYR A N 1
ATOM 726 C CA . TYR A 1 94 ? 11.422 2.936 -1.147 1.00 77.88 94 TYR A CA 1
ATOM 727 C C . TYR A 1 94 ? 12.332 4.009 -1.722 1.00 77.88 94 TYR A C 1
ATOM 729 O O . TYR A 1 94 ? 12.018 4.578 -2.770 1.00 77.88 94 TYR A O 1
ATOM 737 N N . ARG A 1 95 ? 13.432 4.319 -1.031 1.00 79.94 95 ARG A N 1
ATOM 738 C CA . ARG A 1 95 ? 14.448 5.271 -1.492 1.00 79.94 95 ARG A CA 1
ATOM 739 C C . ARG A 1 95 ? 15.832 4.759 -1.116 1.00 79.94 95 ARG A C 1
ATOM 741 O O . ARG A 1 95 ? 16.149 4.674 0.067 1.00 79.94 95 ARG A O 1
ATOM 748 N N . ARG A 1 96 ? 16.666 4.485 -2.127 1.00 75.88 96 ARG A N 1
ATOM 749 C CA . ARG A 1 96 ? 18.104 4.174 -1.972 1.00 75.88 96 ARG A CA 1
ATOM 750 C C . ARG A 1 96 ? 18.405 3.103 -0.904 1.00 75.88 96 ARG A C 1
ATOM 752 O O . ARG A 1 96 ? 19.201 3.347 -0.005 1.00 75.88 96 ARG A O 1
ATOM 759 N N . GLY A 1 97 ? 17.756 1.941 -0.966 1.00 74.81 97 GLY A N 1
ATOM 760 C CA . GLY A 1 97 ? 17.990 0.860 0.007 1.00 74.81 97 GLY A CA 1
ATOM 761 C C . GLY A 1 97 ? 17.104 0.901 1.250 1.00 74.81 97 GLY A C 1
ATOM 762 O O . GLY A 1 97 ? 17.030 -0.093 1.964 1.00 74.81 97 GLY A O 1
ATOM 763 N N . THR A 1 98 ? 16.393 2.004 1.491 1.00 79.50 98 THR A N 1
ATOM 764 C CA . THR A 1 98 ? 15.592 2.190 2.704 1.00 79.50 98 THR A CA 1
ATOM 765 C C . THR A 1 98 ? 14.105 2.171 2.377 1.00 79.50 98 THR A C 1
ATOM 767 O O . THR A 1 98 ? 13.634 2.952 1.546 1.00 79.50 98 THR A O 1
ATOM 770 N N . TYR A 1 99 ? 13.355 1.310 3.065 1.00 83.62 99 TYR A N 1
ATOM 771 C CA . TYR A 1 99 ? 11.896 1.365 3.089 1.00 83.62 99 TYR A CA 1
ATOM 772 C C . TYR A 1 99 ? 11.439 2.441 4.073 1.00 83.62 99 TYR A C 1
ATOM 774 O O . TYR A 1 99 ? 11.992 2.580 5.162 1.00 83.62 99 TYR A O 1
ATOM 782 N N . LEU A 1 100 ? 10.426 3.215 3.694 1.00 84.19 100 LEU A N 1
ATOM 783 C CA . LEU A 1 100 ? 9.817 4.238 4.527 1.00 84.19 100 LEU A CA 1
ATOM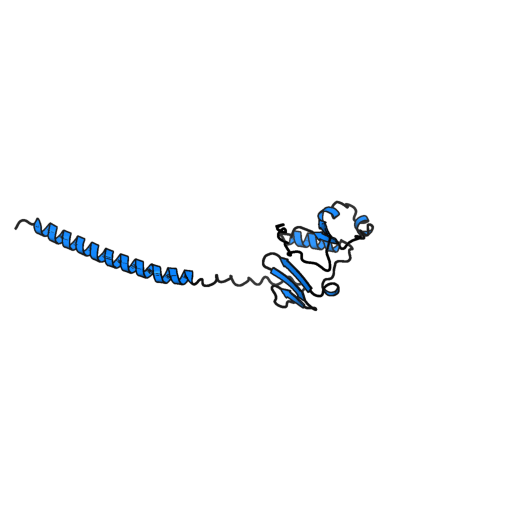 784 C C . LEU A 1 100 ? 8.308 4.017 4.602 1.00 84.19 100 LEU A C 1
ATOM 786 O O . LEU A 1 100 ? 7.646 3.905 3.571 1.00 84.19 100 LEU A O 1
ATOM 790 N N . LEU A 1 101 ? 7.760 4.033 5.812 1.00 83.88 101 LEU A N 1
ATOM 791 C CA . LEU A 1 101 ? 6.325 4.054 6.071 1.00 83.88 101 LEU A CA 1
ATOM 792 C C . LEU A 1 101 ? 5.943 5.460 6.529 1.00 83.88 101 LEU A C 1
ATOM 794 O O . LEU A 1 101 ? 6.472 5.966 7.514 1.00 83.88 101 LEU A O 1
ATOM 798 N N . ASN A 1 102 ? 5.047 6.117 5.797 1.00 85.00 102 ASN A N 1
ATOM 799 C CA . ASN A 1 102 ? 4.636 7.505 6.026 1.00 85.00 102 ASN A CA 1
ATOM 800 C C . ASN A 1 102 ? 5.823 8.485 6.112 1.00 85.00 102 ASN A C 1
ATOM 802 O O . ASN A 1 102 ? 5.783 9.460 6.856 1.00 85.00 102 ASN A O 1
ATOM 806 N N . GLY A 1 103 ? 6.892 8.213 5.354 1.00 81.38 103 GLY A N 1
ATOM 807 C CA . GLY A 1 103 ? 8.118 9.016 5.344 1.00 81.38 103 GLY A CA 1
ATOM 808 C C . GLY A 1 103 ? 9.125 8.686 6.453 1.00 81.38 103 GLY A C 1
ATOM 809 O O . GLY A 1 103 ? 10.234 9.211 6.414 1.00 81.38 103 GLY A O 1
ATOM 810 N N . ALA A 1 104 ? 8.795 7.798 7.396 1.00 84.19 104 ALA A N 1
ATOM 811 C CA . ALA A 1 104 ? 9.719 7.331 8.428 1.00 84.19 104 ALA A CA 1
ATOM 812 C C . ALA A 1 104 ? 10.424 6.033 7.987 1.00 84.19 104 ALA A C 1
ATOM 814 O O . ALA A 1 104 ? 9.734 5.114 7.540 1.00 84.19 104 ALA A O 1
ATOM 815 N N . PRO A 1 105 ? 11.761 5.915 8.117 1.00 83.69 105 PRO A N 1
ATOM 816 C CA . PRO A 1 105 ? 12.483 4.676 7.829 1.00 83.69 105 PRO A CA 1
ATOM 817 C C . PRO A 1 105 ? 11.919 3.505 8.635 1.00 83.69 105 PRO A C 1
ATOM 819 O O . PRO A 1 105 ? 11.724 3.615 9.845 1.00 83.69 105 PRO A O 1
ATOM 822 N N . THR A 1 106 ? 11.660 2.383 7.974 1.00 80.31 106 THR A N 1
ATOM 823 C CA . THR A 1 106 ? 11.127 1.178 8.607 1.00 80.31 106 THR A CA 1
ATOM 824 C C . THR A 1 106 ? 11.830 -0.063 8.072 1.00 80.31 106 THR A C 1
ATOM 826 O O . THR A 1 106 ? 12.270 -0.089 6.921 1.00 80.31 106 THR A O 1
ATOM 829 N N . GLN A 1 107 ? 11.947 -1.091 8.910 1.00 78.38 107 GLN A N 1
ATOM 830 C CA . GLN A 1 107 ? 12.398 -2.403 8.466 1.00 78.38 107 GLN A CA 1
ATOM 831 C C . GLN A 1 107 ? 11.183 -3.250 8.109 1.00 78.38 107 GLN A C 1
ATOM 833 O O . GLN A 1 107 ? 10.249 -3.376 8.898 1.00 78.38 107 GLN A O 1
ATOM 838 N N . VAL A 1 108 ? 11.206 -3.830 6.912 1.00 70.19 108 VAL A N 1
ATOM 839 C CA . VAL A 1 108 ? 10.211 -4.815 6.494 1.00 70.19 108 VAL A CA 1
ATOM 840 C C . VAL A 1 108 ? 10.672 -6.164 7.036 1.00 70.19 108 VAL A C 1
ATOM 842 O O . VAL A 1 108 ? 11.717 -6.666 6.635 1.00 70.19 108 VAL A O 1
ATOM 845 N N . THR A 1 109 ? 9.925 -6.718 7.985 1.00 70.94 109 THR A N 1
ATOM 846 C CA . THR A 1 109 ? 10.166 -8.049 8.557 1.00 70.94 109 THR A CA 1
ATOM 847 C C . THR A 1 109 ? 9.003 -8.968 8.210 1.00 70.94 109 THR A C 1
ATOM 849 O O . THR A 1 109 ? 7.870 -8.497 8.172 1.00 70.94 109 THR A O 1
ATOM 852 N N . ASP A 1 110 ? 9.247 -10.272 8.060 1.00 60.41 110 ASP A N 1
ATOM 853 C CA . ASP A 1 110 ? 8.189 -11.275 7.809 1.00 60.41 110 ASP A CA 1
ATOM 854 C C . ASP A 1 110 ? 7.205 -11.448 8.977 1.00 60.41 110 ASP A C 1
ATOM 856 O O . ASP A 1 110 ? 6.161 -12.088 8.849 1.00 60.41 110 ASP A O 1
ATOM 860 N N . ASN A 1 111 ? 7.522 -10.869 10.132 1.00 55.97 111 ASN A N 1
ATOM 861 C CA . ASN A 1 111 ? 6.627 -10.859 11.273 1.00 55.97 111 ASN A CA 1
ATOM 862 C C . ASN A 1 111 ? 5.532 -9.818 11.058 1.00 55.97 111 ASN A C 1
ATOM 864 O O . ASN A 1 111 ? 5.824 -8.652 10.778 1.00 55.97 111 ASN A O 1
ATOM 868 N N . ALA A 1 112 ? 4.277 -10.237 11.248 1.00 54.84 112 ALA A N 1
ATOM 869 C CA . ALA A 1 112 ? 3.156 -9.315 11.327 1.00 54.84 112 ALA A CA 1
ATOM 870 C C . ALA A 1 112 ? 3.518 -8.205 12.328 1.00 54.84 112 ALA A C 1
ATOM 872 O O . ALA A 1 112 ? 3.905 -8.520 13.461 1.00 54.84 112 ALA A O 1
ATOM 873 N N . PRO A 1 113 ? 3.456 -6.920 11.930 1.00 54.53 113 PRO A N 1
ATOM 874 C CA . PRO A 1 113 ? 3.734 -5.844 12.858 1.00 54.53 113 PRO A CA 1
ATOM 875 C C . PRO A 1 113 ? 2.775 -6.009 14.029 1.00 54.53 113 PRO A C 1
ATOM 877 O O . PRO A 1 113 ? 1.565 -6.140 13.826 1.00 54.53 113 PRO A O 1
ATOM 880 N N . ALA A 1 114 ? 3.315 -6.032 15.249 1.00 54.50 114 ALA A N 1
ATOM 881 C CA . ALA A 1 114 ? 2.487 -5.964 16.439 1.00 54.50 114 ALA A CA 1
ATOM 882 C C . ALA A 1 114 ? 1.534 -4.788 16.235 1.00 54.50 114 ALA A C 1
ATOM 884 O O . ALA A 1 114 ? 1.997 -3.667 15.992 1.00 54.50 114 ALA A O 1
ATOM 885 N N . THR A 1 115 ? 0.226 -5.055 16.253 1.00 48.62 115 THR A N 1
ATOM 886 C CA . THR A 1 115 ? -0.819 -4.040 16.145 1.00 48.62 115 THR A CA 1
ATOM 887 C C . THR A 1 115 ? -0.653 -3.090 17.313 1.00 48.62 115 THR A C 1
ATOM 889 O O . THR A 1 115 ? -1.245 -3.249 18.376 1.00 48.62 115 THR A O 1
ATOM 892 N N . THR A 1 116 ? 0.215 -2.106 17.128 1.00 51.22 116 THR A N 1
ATOM 893 C CA . THR A 1 116 ? 0.306 -0.972 18.013 1.00 51.22 116 THR A CA 1
ATOM 894 C C . THR A 1 116 ? -0.967 -0.221 17.727 1.00 51.22 116 THR A C 1
ATOM 896 O O . THR A 1 116 ? -1.136 0.343 16.646 1.00 51.22 116 THR A O 1
ATOM 899 N N . THR A 1 117 ? -1.903 -0.286 18.667 1.00 49.47 117 THR A N 1
ATOM 900 C CA . THR A 1 117 ? -3.022 0.642 18.722 1.00 49.47 117 THR A CA 1
ATOM 901 C C . THR A 1 117 ? -2.430 2.035 18.593 1.00 49.47 117 THR A C 1
ATOM 903 O O . THR A 1 117 ? -1.804 2.533 19.531 1.00 49.47 117 THR A O 1
ATOM 906 N N . LEU A 1 118 ? -2.548 2.618 17.398 1.00 51.53 118 LEU A N 1
ATOM 907 C CA . LEU A 1 118 ? -2.177 3.999 17.154 1.00 51.53 118 LEU A CA 1
ATOM 908 C C . LEU A 1 118 ? -2.909 4.801 18.221 1.00 51.53 118 LEU A C 1
ATOM 910 O O . LEU A 1 118 ? -4.131 4.681 18.347 1.00 51.53 118 LEU A O 1
ATOM 914 N N . ALA A 1 119 ? -2.152 5.535 19.039 1.00 53.72 119 ALA A N 1
ATOM 915 C CA . ALA A 1 119 ? -2.738 6.393 20.053 1.00 53.72 119 ALA A CA 1
ATOM 916 C C . ALA A 1 119 ? -3.837 7.211 19.374 1.00 53.72 119 ALA A C 1
ATOM 918 O O . ALA A 1 119 ? -3.595 7.776 18.303 1.00 53.72 119 ALA A O 1
ATOM 919 N N . ALA A 1 120 ? -5.043 7.192 19.954 1.00 47.91 120 ALA A N 1
ATOM 920 C CA . ALA A 1 120 ? -6.195 7.887 19.403 1.00 47.91 120 ALA A CA 1
ATOM 921 C C . ALA A 1 120 ? -5.740 9.276 18.959 1.00 47.91 120 ALA A C 1
ATOM 923 O O . ALA A 1 120 ? -5.185 10.020 19.772 1.00 47.91 120 ALA A O 1
ATOM 924 N N . VAL A 1 121 ? -5.894 9.573 17.663 1.00 50.81 121 VAL A N 1
ATOM 925 C CA . VAL A 1 121 ? -5.550 10.878 17.103 1.00 50.81 121 VAL A CA 1
ATOM 926 C C . VAL A 1 121 ? -6.312 11.886 17.943 1.00 50.81 121 VAL A C 1
ATOM 928 O O . VAL A 1 121 ? -7.532 11.993 17.822 1.00 50.81 121 VAL A O 1
ATOM 931 N N . LYS A 1 122 ? -5.610 12.564 18.861 1.00 49.28 122 LYS A N 1
ATOM 932 C CA . LYS A 1 122 ? -6.201 13.648 19.634 1.00 49.28 122 LYS A CA 1
ATOM 933 C C . LYS A 1 122 ? -6.694 14.624 18.573 1.00 49.28 122 LYS A C 1
ATOM 935 O O . LYS A 1 122 ? -5.854 15.102 17.804 1.00 49.28 122 LYS A O 1
ATOM 940 N N . PRO A 1 123 ? -8.013 14.865 18.457 1.00 50.25 123 PRO A N 1
ATOM 941 C CA . PRO A 1 123 ? -8.496 15.853 17.514 1.00 50.25 123 PRO A CA 1
ATOM 942 C C . PRO A 1 123 ? -7.728 17.130 17.822 1.00 50.25 123 PRO A C 1
ATOM 944 O O . PRO A 1 123 ? -7.606 17.498 18.995 1.00 50.25 123 PRO A O 1
ATOM 947 N N . ALA A 1 124 ? -7.123 17.720 16.787 1.00 52.16 124 ALA A N 1
ATOM 948 C CA . ALA A 1 124 ? -6.367 18.953 16.922 1.00 52.16 124 ALA A CA 1
ATOM 949 C C . ALA A 1 124 ? -7.191 19.897 17.797 1.00 52.16 124 ALA A C 1
ATOM 951 O O . ALA A 1 124 ? -8.390 20.052 17.542 1.00 52.16 124 ALA A O 1
ATOM 952 N N . GLU A 1 125 ? -6.589 20.443 18.859 1.00 51.91 125 GLU A N 1
ATOM 953 C CA . GLU A 1 125 ? -7.234 21.453 19.693 1.00 51.91 125 GLU A CA 1
ATOM 954 C C . GLU A 1 125 ? -7.566 22.642 18.791 1.00 51.91 125 GLU A C 1
ATOM 956 O O . GLU A 1 125 ? -6.776 23.563 18.597 1.00 51.91 125 GLU A O 1
ATOM 961 N N . SER A 1 126 ? -8.735 22.571 18.162 1.00 51.06 126 SER A N 1
ATOM 962 C CA . SER A 1 126 ? -9.247 23.605 17.297 1.00 51.06 126 SER A CA 1
ATOM 963 C C . SER A 1 126 ? -9.476 24.802 18.196 1.00 51.06 126 SER A C 1
ATOM 965 O O . SER A 1 126 ? -10.227 24.722 19.172 1.00 51.06 126 SER A O 1
ATOM 967 N N . TRP A 1 127 ? -8.827 25.916 17.870 1.00 52.19 127 TRP A N 1
ATOM 968 C CA . TRP A 1 127 ? -9.046 27.220 18.496 1.00 52.19 127 TRP A CA 1
ATOM 969 C C . TRP A 1 127 ? -10.540 27.570 18.620 1.00 52.19 127 TRP A C 1
ATOM 971 O O . TRP A 1 127 ? -10.946 28.255 19.557 1.00 52.19 127 TRP A O 1
ATOM 981 N N . MET A 1 128 ? -11.370 26.999 17.743 1.00 53.53 128 MET A N 1
ATOM 982 C CA . MET A 1 128 ? -12.826 27.065 17.776 1.00 53.53 128 MET A CA 1
ATOM 983 C C . MET A 1 128 ? -13.440 26.476 19.064 1.00 53.53 128 MET A C 1
ATOM 985 O O . MET A 1 128 ? -14.359 27.055 19.637 1.00 53.53 128 MET A O 1
ATOM 989 N N . ASN A 1 129 ? -12.913 25.359 19.576 1.00 53.06 129 ASN A N 1
ATOM 990 C CA . ASN A 1 129 ? -13.446 24.687 20.766 1.00 53.06 129 ASN A CA 1
ATOM 991 C C . ASN A 1 129 ? -13.151 25.471 22.057 1.00 53.06 129 ASN A C 1
ATOM 993 O O . ASN A 1 129 ? -13.915 25.405 23.018 1.00 53.06 129 ASN A O 1
ATOM 997 N N . ARG A 1 130 ? -12.064 26.258 22.078 1.00 53.81 130 ARG A N 1
ATOM 998 C CA . ARG A 1 130 ? -11.794 27.210 23.168 1.00 53.81 130 ARG A CA 1
ATOM 999 C C . ARG A 1 130 ? -12.697 28.439 23.067 1.00 53.81 130 ARG A C 1
ATOM 1001 O O . ARG A 1 130 ? -13.230 28.847 24.092 1.00 53.81 130 ARG A O 1
ATOM 1008 N N . PHE A 1 131 ? -12.933 28.958 21.859 1.00 54.88 131 PHE A N 1
ATOM 1009 C CA . PHE A 1 131 ? -13.807 30.115 21.628 1.00 54.88 131 PHE A CA 1
ATOM 1010 C C . PHE A 1 131 ? -15.252 29.848 22.083 1.00 54.88 131 PHE A C 1
ATOM 1012 O O . PHE A 1 131 ? -15.829 30.644 22.820 1.00 54.88 131 PHE A O 1
ATOM 1019 N N . PHE A 1 132 ? -15.810 28.676 21.763 1.00 55.25 132 PHE A N 1
ATOM 1020 C CA . PHE A 1 132 ? -17.170 28.327 22.189 1.00 55.25 132 PHE A CA 1
ATOM 1021 C C . PHE A 1 132 ? -17.311 28.092 23.700 1.00 55.25 132 PHE A C 1
ATOM 1023 O O . PHE A 1 132 ? -18.370 28.367 24.265 1.00 55.25 132 PHE A O 1
ATOM 1030 N N . LYS A 1 133 ? -16.254 27.631 24.383 1.00 55.28 133 LYS A N 1
ATOM 1031 C CA . LYS A 1 133 ? -16.320 27.316 25.819 1.00 55.28 133 LYS A CA 1
ATOM 1032 C C . LYS A 1 133 ? -16.227 28.558 26.707 1.00 55.28 133 LYS A C 1
ATOM 1034 O O . LYS A 1 133 ? -16.890 28.611 27.739 1.00 55.28 133 LYS A O 1
ATOM 1039 N N . THR A 1 134 ? -15.442 29.563 26.316 1.00 54.47 134 THR A N 1
ATOM 1040 C CA . THR A 1 134 ? -15.308 30.813 27.083 1.00 54.47 134 THR A CA 1
ATOM 1041 C C . THR A 1 134 ? -16.364 31.853 26.717 1.00 54.47 134 THR A C 1
ATOM 1043 O O . THR A 1 134 ? -16.814 32.577 27.603 1.00 54.47 134 THR A O 1
ATOM 1046 N N . GLN A 1 135 ? -16.833 31.905 25.466 1.00 49.94 135 GLN A N 1
ATOM 1047 C CA . GLN A 1 135 ? -17.819 32.909 25.051 1.00 49.94 135 GLN A CA 1
ATOM 1048 C C . GLN A 1 135 ? -19.265 32.532 25.430 1.00 49.94 135 GLN A C 1
ATOM 1050 O O . GLN A 1 135 ? -20.046 33.406 25.806 1.00 49.94 135 GLN A O 1
ATOM 1055 N N . GLY A 1 136 ? -19.610 31.235 25.441 1.00 58.12 136 GLY A N 1
ATOM 1056 C CA . GLY A 1 136 ? -20.940 30.769 25.860 1.00 58.12 136 GLY A CA 1
ATOM 1057 C C . GLY A 1 136 ? -21.264 31.068 27.331 1.00 58.12 136 GLY A C 1
ATOM 1058 O O . GLY A 1 136 ? -22.403 31.392 27.660 1.00 58.12 136 GLY A O 1
ATOM 1059 N N . SER A 1 137 ? -20.261 31.040 28.217 1.00 65.44 137 SER A N 1
ATOM 1060 C CA . SER A 1 137 ? -20.473 31.284 29.651 1.00 65.44 137 SER A CA 1
ATOM 1061 C C . SER A 1 137 ? -20.761 32.752 29.975 1.00 65.44 137 SER A C 1
ATOM 1063 O O . SER A 1 137 ? -21.523 33.026 30.897 1.00 65.44 137 SER A O 1
ATOM 1065 N N . VAL A 1 138 ? -20.187 33.703 29.228 1.00 73.06 138 VAL A N 1
ATOM 1066 C CA . VAL A 1 138 ? -20.409 35.142 29.468 1.00 73.06 138 VAL A CA 1
ATOM 1067 C C . VAL A 1 138 ? -21.848 35.530 29.132 1.00 73.06 138 VAL A C 1
ATOM 1069 O O . VAL A 1 138 ? -22.494 36.233 29.909 1.00 73.06 138 VAL A O 1
ATOM 1072 N N . LEU A 1 139 ? -22.381 35.019 28.017 1.00 78.31 139 LEU A N 1
ATOM 1073 C CA . LEU A 1 139 ? -23.765 35.275 27.619 1.00 78.31 139 LEU A CA 1
ATOM 1074 C C . LEU A 1 139 ? -24.762 34.650 28.608 1.00 78.31 139 LEU A C 1
ATOM 1076 O O . LEU A 1 139 ? -25.763 35.275 28.951 1.00 78.31 139 LEU A O 1
ATOM 1080 N N . LEU A 1 140 ? -24.456 33.452 29.118 1.00 79.06 140 LEU A N 1
ATOM 1081 C CA . LEU A 1 140 ? -25.293 32.754 30.097 1.00 79.06 140 LEU A CA 1
ATOM 1082 C C . LEU A 1 140 ? -25.322 33.497 31.443 1.00 79.06 140 LEU A C 1
ATOM 1084 O O . LEU A 1 140 ? -26.395 33.694 32.007 1.00 79.06 140 LEU A O 1
ATOM 1088 N N . ILE A 1 141 ? -24.175 34.005 31.913 1.00 83.50 141 ILE A N 1
ATOM 1089 C CA . ILE A 1 141 ? -24.101 34.846 33.121 1.00 83.50 141 ILE A CA 1
ATOM 1090 C C . ILE A 1 141 ? -24.916 36.132 32.934 1.00 83.50 141 ILE A C 1
ATOM 1092 O O . ILE A 1 141 ? -25.711 36.483 33.805 1.00 83.50 141 ILE A O 1
ATOM 1096 N N . PHE A 1 142 ? -24.774 36.813 31.793 1.00 87.25 142 PHE A N 1
ATOM 1097 C CA . PHE A 1 142 ? -25.537 38.029 31.501 1.00 87.25 142 PHE A CA 1
ATOM 1098 C C . PHE A 1 142 ? -27.054 37.776 31.497 1.00 87.25 142 PHE A C 1
ATOM 1100 O O . PHE A 1 142 ? -27.820 38.541 32.095 1.00 87.25 142 PHE A O 1
ATOM 1107 N N . PHE A 1 143 ? -27.491 36.674 30.882 1.00 88.31 143 PHE A N 1
ATOM 1108 C CA . PHE A 1 143 ? -28.898 36.280 30.856 1.00 88.31 143 PHE A CA 1
ATOM 1109 C C . PHE A 1 143 ? -29.419 35.919 32.255 1.00 88.31 143 PHE A C 1
ATOM 1111 O O . PHE A 1 143 ? -30.502 36.349 32.643 1.00 88.31 143 PHE A O 1
ATOM 1118 N N . SER A 1 144 ? -28.632 35.201 33.063 1.00 90.81 144 SER A N 1
ATOM 1119 C CA . SER A 1 144 ? -29.002 34.888 34.449 1.00 90.81 144 SER A CA 1
ATOM 1120 C C . SER A 1 144 ? -29.145 36.139 35.318 1.00 90.81 144 SER A C 1
ATOM 1122 O O . SER A 1 144 ? -30.091 36.224 36.100 1.00 90.81 144 SER A O 1
ATOM 1124 N N . VAL A 1 145 ? -28.248 37.121 35.180 1.00 93.75 145 VAL A N 1
ATOM 1125 C CA . VAL A 1 145 ? -28.309 38.369 35.960 1.00 93.75 145 VAL A CA 1
ATOM 1126 C C . VAL A 1 145 ? -29.543 39.191 35.586 1.00 93.75 145 VAL A C 1
ATOM 1128 O O . VAL A 1 145 ? -30.295 39.612 36.464 1.00 93.75 145 VAL A O 1
ATOM 1131 N N . THR A 1 146 ? -29.786 39.389 34.289 1.00 93.31 146 THR A N 1
ATOM 1132 C CA . THR A 1 146 ? -30.951 40.150 33.807 1.00 93.31 146 THR A CA 1
ATOM 1133 C C . THR A 1 146 ? -32.270 39.480 34.192 1.00 93.31 146 THR A C 1
ATOM 1135 O O . THR A 1 146 ? -33.183 40.153 34.673 1.00 93.31 146 THR A O 1
ATOM 1138 N N . LEU A 1 147 ? -32.355 38.152 34.084 1.00 94.00 147 LEU A N 1
ATOM 1139 C CA . LEU A 1 147 ? -33.523 37.390 34.523 1.00 94.00 147 LEU A CA 1
ATOM 1140 C C . LEU A 1 147 ? -33.746 37.496 36.042 1.00 94.00 147 LEU A C 1
ATOM 1142 O O . LEU A 1 147 ? -34.878 37.692 36.481 1.00 94.00 147 LEU A O 1
ATOM 1146 N N . GLY A 1 148 ? -32.67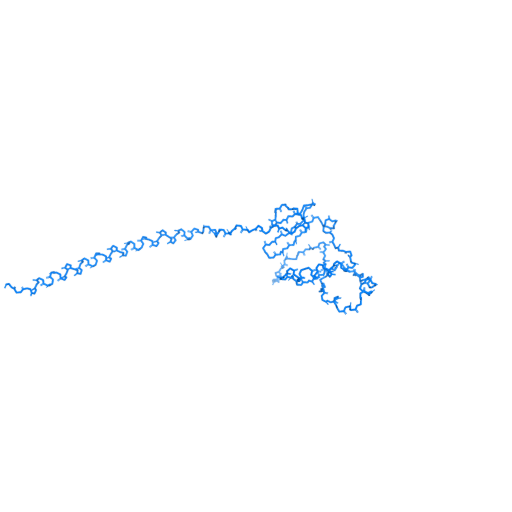9 37.448 36.846 1.00 94.25 148 GLY A N 1
ATOM 1147 C CA . GLY A 1 148 ? -32.759 37.643 38.297 1.00 94.25 148 GLY A CA 1
ATOM 1148 C C . GLY A 1 148 ? -33.323 39.014 38.688 1.00 94.25 148 GLY A C 1
ATOM 1149 O O . GLY A 1 148 ? -34.190 39.099 39.559 1.00 94.25 148 GLY A O 1
ATOM 1150 N N . ILE A 1 149 ? -32.900 40.079 37.999 1.00 94.12 149 ILE A N 1
ATOM 1151 C CA . ILE A 1 149 ? -33.419 41.439 38.215 1.00 94.12 149 ILE A CA 1
ATOM 1152 C C . ILE A 1 149 ? -34.908 41.522 37.847 1.00 94.12 149 ILE A C 1
ATOM 1154 O O . ILE A 1 149 ? -35.693 42.107 38.595 1.00 94.12 149 ILE A O 1
ATOM 1158 N N . PHE A 1 150 ? -35.333 40.900 36.743 1.00 94.62 150 PHE A N 1
ATOM 1159 C CA . PHE A 1 150 ? -36.752 40.870 36.377 1.00 94.62 150 PHE A CA 1
ATOM 1160 C C . PHE A 1 150 ? -37.610 40.134 37.405 1.00 94.62 150 PHE A C 1
ATOM 1162 O O . PHE A 1 150 ? -38.664 40.638 37.794 1.00 94.62 150 PHE A O 1
ATOM 1169 N N . VAL A 1 151 ? -37.157 38.976 37.892 1.00 93.25 151 VAL A N 1
ATOM 1170 C CA . VAL A 1 151 ? -37.867 38.235 38.944 1.00 93.25 151 VAL A CA 1
ATOM 1171 C C . VAL A 1 151 ? -37.987 39.081 40.213 1.00 93.25 151 VAL A C 1
ATOM 1173 O O . VAL A 1 151 ? -39.066 39.143 40.804 1.00 93.25 151 VAL A O 1
ATOM 1176 N N . LEU A 1 152 ? -36.922 39.792 40.599 1.00 92.50 152 LEU A N 1
ATOM 1177 C CA . LEU A 1 152 ? -36.950 40.710 41.738 1.00 92.50 152 LEU A CA 1
ATOM 1178 C C . LEU A 1 152 ? -38.028 41.790 41.559 1.00 92.50 152 LEU A C 1
ATOM 1180 O O . LEU A 1 152 ? -38.836 42.004 42.465 1.00 92.50 152 LEU A O 1
ATOM 1184 N N . PHE A 1 153 ? -38.089 42.431 40.388 1.00 91.88 153 PHE A N 1
ATOM 1185 C CA . PHE A 1 153 ? -39.113 43.436 40.103 1.00 91.88 153 PHE A CA 1
ATOM 1186 C C . PHE A 1 153 ? -40.527 42.863 40.113 1.00 91.88 153 PHE A C 1
ATOM 1188 O O . PHE A 1 153 ? -41.430 43.516 40.630 1.00 91.88 153 PHE A O 1
ATOM 1195 N N . ILE A 1 154 ? -40.733 41.640 39.620 1.00 90.44 154 ILE A N 1
ATOM 1196 C CA . ILE A 1 154 ? -42.041 40.976 39.677 1.00 90.44 154 ILE A CA 1
ATOM 1197 C C . ILE A 1 154 ? -42.453 40.718 41.129 1.00 90.44 154 ILE A C 1
ATOM 1199 O O . ILE A 1 154 ? -43.600 40.969 41.494 1.00 90.44 154 ILE A O 1
ATOM 1203 N N . VAL A 1 155 ? -41.538 40.253 41.985 1.00 89.00 155 VAL A N 1
ATOM 1204 C CA . VAL A 1 155 ? -41.839 39.985 43.401 1.00 89.00 155 VAL A CA 1
ATOM 1205 C C . VAL A 1 155 ? -42.135 41.279 44.159 1.00 89.00 155 VAL A C 1
ATOM 1207 O O . VAL A 1 155 ? -43.121 41.341 44.896 1.00 89.00 155 VAL A O 1
ATOM 1210 N N . ILE A 1 156 ? -41.324 42.323 43.964 1.00 87.00 156 ILE A N 1
ATOM 1211 C CA . ILE A 1 156 ? -41.549 43.633 44.589 1.00 87.00 156 ILE A CA 1
ATOM 1212 C C . ILE A 1 156 ? -42.851 44.245 44.070 1.00 87.00 156 ILE A C 1
ATOM 1214 O O . ILE A 1 156 ? -43.688 44.654 44.871 1.00 87.00 156 ILE A O 1
ATOM 1218 N N . GLY A 1 157 ? -43.063 44.242 42.754 1.00 83.12 157 GLY A N 1
ATOM 1219 C CA . GLY A 1 157 ? -44.281 44.732 42.116 1.00 83.12 157 GLY A CA 1
ATOM 1220 C C . GLY A 1 157 ? -45.521 44.004 42.626 1.00 83.12 157 GLY A C 1
ATOM 1221 O O . GLY A 1 157 ? -46.484 44.650 43.027 1.00 83.12 157 GLY A O 1
ATOM 1222 N N . ARG A 1 158 ? -45.472 42.670 42.738 1.00 82.88 158 ARG A N 1
ATOM 1223 C CA . ARG A 1 158 ? -46.544 41.862 43.338 1.00 82.88 158 ARG A CA 1
ATOM 1224 C C . ARG A 1 158 ? -46.781 42.233 44.800 1.00 82.88 158 ARG A C 1
ATOM 1226 O O . ARG A 1 158 ? -47.931 42.329 45.217 1.00 82.88 158 ARG A O 1
ATOM 1233 N N . ARG A 1 159 ? -45.725 42.450 45.590 1.00 81.12 159 ARG A N 1
ATOM 1234 C CA . ARG A 1 159 ? -45.845 42.822 47.008 1.00 81.12 159 ARG A CA 1
ATOM 1235 C C . ARG A 1 159 ? -46.461 44.212 47.185 1.00 81.12 159 ARG A C 1
ATOM 1237 O O . ARG A 1 159 ? -47.301 44.383 48.062 1.00 81.12 159 ARG A O 1
ATOM 1244 N N . VAL A 1 160 ? -46.075 45.177 46.351 1.00 81.50 160 VAL A N 1
ATOM 1245 C CA . VAL A 1 160 ? -46.640 46.536 46.342 1.00 81.50 160 VAL A CA 1
ATOM 1246 C C . VAL A 1 160 ? -48.091 46.512 45.864 1.00 81.50 160 VAL A C 1
ATOM 1248 O O . VAL A 1 160 ? -48.953 47.055 46.548 1.00 81.50 160 VAL A O 1
ATOM 1251 N N . TYR A 1 161 ? -48.382 45.808 44.766 1.00 77.31 161 TYR A N 1
ATOM 1252 C CA . TYR A 1 161 ? -49.737 45.630 44.241 1.00 77.31 161 TYR A CA 1
ATOM 1253 C C . TYR A 1 161 ? -50.667 45.026 45.299 1.00 77.31 161 TYR A C 1
ATOM 1255 O O . TYR A 1 161 ? -51.714 45.590 45.595 1.00 77.31 161 TYR A O 1
ATOM 1263 N N . LEU A 1 162 ? -50.252 43.938 45.956 1.00 71.94 162 LEU A N 1
ATOM 1264 C CA . LEU A 1 162 ? -51.046 43.302 47.012 1.00 71.94 162 LEU A CA 1
ATOM 1265 C C . LEU A 1 162 ? -51.192 44.170 48.269 1.00 71.94 162 LEU A C 1
ATOM 1267 O O . LEU A 1 162 ? -52.208 44.073 48.950 1.00 71.94 162 LEU A O 1
ATOM 1271 N N . ASN A 1 163 ? -50.219 45.028 48.587 1.00 72.75 163 ASN A N 1
ATOM 1272 C CA . ASN A 1 163 ? -50.361 45.992 49.680 1.00 72.75 163 ASN A CA 1
ATOM 1273 C C . ASN A 1 163 ? -51.338 47.129 49.344 1.00 72.75 163 ASN A C 1
ATOM 1275 O O . ASN A 1 163 ? -51.901 47.707 50.267 1.00 72.75 163 ASN A O 1
ATOM 1279 N N . MET A 1 164 ? -51.574 47.423 48.063 1.00 68.19 164 MET A N 1
ATOM 1280 C CA . MET A 1 164 ? -52.533 48.448 47.637 1.00 68.19 164 MET A CA 1
ATOM 1281 C C . MET A 1 164 ? -53.997 47.990 47.757 1.00 68.19 164 MET A C 1
ATOM 1283 O O . MET A 1 164 ? -54.892 48.825 47.809 1.00 68.19 164 MET A O 1
ATOM 1287 N N . PHE A 1 165 ? -54.242 46.678 47.857 1.00 64.88 165 PHE A N 1
ATOM 1288 C CA . PHE A 1 165 ? -55.574 46.082 48.041 1.00 64.88 165 PHE A CA 1
ATOM 1289 C C . PHE A 1 165 ? -55.831 45.572 49.465 1.00 64.88 165 PHE A C 1
ATOM 1291 O O . PHE A 1 165 ? -56.805 44.856 49.695 1.00 64.88 165 PHE A O 1
ATOM 1298 N N . LYS A 1 166 ? -54.983 45.928 50.437 1.00 60.62 166 LYS A N 1
ATOM 1299 C CA . LYS A 1 166 ? -55.291 45.673 51.847 1.00 60.62 166 LYS A CA 1
ATOM 1300 C C . LYS A 1 166 ? -56.238 46.767 52.351 1.00 60.62 166 LYS A C 1
ATOM 1302 O O . LYS A 1 166 ? -55.824 47.927 52.364 1.00 60.62 166 LYS A O 1
ATOM 1307 N N . PRO A 1 167 ? -57.483 46.446 52.748 1.00 61.78 167 PRO A N 1
ATOM 1308 C CA . PRO A 1 167 ? -58.296 47.404 53.486 1.00 61.78 167 PRO A CA 1
ATOM 1309 C C . PRO A 1 167 ? -57.572 47.756 54.797 1.00 61.78 167 PRO A C 1
ATOM 1311 O O . PRO A 1 167 ? -56.927 46.889 55.391 1.00 61.78 167 PRO A O 1
ATOM 1314 N N . LYS A 1 168 ? -57.614 49.042 55.172 1.00 54.66 168 LYS A N 1
ATOM 1315 C CA . LYS A 1 168 ? -57.082 49.552 56.446 1.00 54.66 168 LYS A CA 1
ATOM 1316 C C . LYS A 1 168 ? -57.691 48.829 57.639 1.00 54.66 168 LYS A C 1
ATOM 1318 O O . LYS A 1 168 ? -58.911 48.562 57.584 1.00 54.66 168 LYS A O 1
#

Foldseek 3Di:
DDDDDPDPPPDDDDPADAAEDEPVVVVVPPDLVVLVVPPVPPPGHHDYDDDDDPDPVVVVVVVVVVVSRPDDDDDCQPPPQKDWDDDPPWIWMDHNNFIDIVNHTDDDDPDDPDPPPPPPPPPPPPPVVVCCVVVVVVVVVVVVVVVVVVVVCVVVVVVVVVVVPDDD